Protein AF-A0A497H8N6-F1 (afdb_monomer_lite)

Foldseek 3Di:
DVCVVPNPVPPCVVVVVLVVVVVVVCVVVVHAPDPVRVVVVVVVSVCCQAFPDDPQGVCVVVVNDDPCPPRNVVSVVVD

Sequence (79 aa):
MACKKYGLEHNNNPIEGYNEDIKQRYKVMRGFKSFESADAFLDLRRITYNFVRGDVTRAMRAGISLELGWNRLEGLIKI

Structure (mmCIF, N/CA/C/O backbone):
data_AF-A0A497H8N6-F1
#
_entry.id   AF-A0A497H8N6-F1
#
loop_
_atom_site.group_PDB
_atom_site.id
_atom_site.type_symbol
_atom_site.label_atom_id
_atom_site.label_alt_id
_atom_site.label_comp_id
_atom_site.label_asym_id
_atom_site.label_entity_id
_atom_site.label_seq_id
_atom_site.pdbx_PDB_ins_code
_atom_site.Cartn_x
_atom_site.Cartn_y
_atom_site.Cartn_z
_atom_site.occupancy
_atom_site.B_iso_or_equiv
_atom_site.auth_seq_id
_atom_site.auth_comp_id
_atom_site.auth_asym_id
_atom_site.auth_atom_id
_atom_site.pdbx_PDB_model_num
ATOM 1 N N . MET A 1 1 ? 20.086 2.810 9.348 1.00 56.28 1 MET A N 1
ATOM 2 C CA . MET A 1 1 ? 19.462 1.791 8.473 1.00 56.28 1 MET A CA 1
ATOM 3 C C . MET A 1 1 ? 19.896 0.423 8.957 1.00 56.28 1 MET A C 1
ATOM 5 O O . MET A 1 1 ? 21.100 0.225 9.096 1.00 56.28 1 MET A O 1
ATOM 9 N N . ALA A 1 2 ? 18.956 -0.485 9.228 1.00 54.91 2 ALA A N 1
ATOM 10 C CA . ALA A 1 2 ? 19.245 -1.795 9.816 1.00 54.91 2 ALA A CA 1
ATOM 11 C C . ALA A 1 2 ? 20.257 -2.606 8.982 1.00 54.91 2 ALA A C 1
ATOM 13 O O . ALA A 1 2 ? 21.170 -3.190 9.557 1.00 54.91 2 ALA A O 1
ATOM 14 N N . CYS A 1 3 ? 20.223 -2.4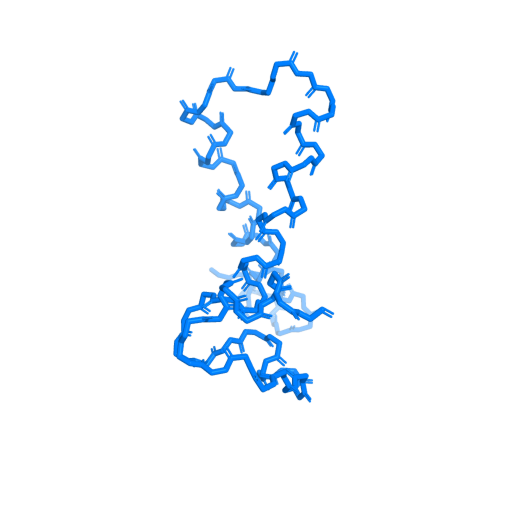99 7.643 1.00 54.56 3 CYS A N 1
ATOM 15 C CA . CYS A 1 3 ? 21.217 -3.127 6.750 1.00 54.56 3 CYS A CA 1
ATOM 16 C C . CYS A 1 3 ? 22.667 -2.755 7.056 1.00 54.56 3 CYS A C 1
ATOM 18 O O . CYS A 1 3 ? 23.554 -3.589 6.933 1.00 54.56 3 CYS A O 1
ATOM 20 N N . LYS A 1 4 ? 22.921 -1.484 7.410 1.00 61.81 4 LYS A N 1
ATOM 21 C CA . LYS A 1 4 ? 24.276 -0.999 7.715 1.00 61.81 4 LYS A CA 1
ATOM 22 C C . LYS A 1 4 ? 24.781 -1.525 9.060 1.00 61.81 4 LYS A C 1
ATOM 24 O O . LYS A 1 4 ? 25.980 -1.484 9.290 1.00 61.81 4 LYS A O 1
ATOM 29 N N . LYS A 1 5 ? 23.878 -1.961 9.946 1.00 63.66 5 LYS A N 1
ATOM 30 C CA . LYS A 1 5 ? 24.196 -2.380 11.317 1.00 63.66 5 LYS A CA 1
ATOM 31 C C . LYS A 1 5 ? 24.209 -3.904 11.494 1.00 63.66 5 LYS A C 1
ATOM 33 O O . LYS A 1 5 ? 25.020 -4.389 12.268 1.00 63.66 5 LYS A O 1
ATOM 38 N N . TYR A 1 6 ? 23.346 -4.637 10.787 1.00 67.25 6 TYR A N 1
ATOM 39 C CA . TYR A 1 6 ? 23.135 -6.081 10.985 1.00 67.25 6 TYR A CA 1
ATOM 40 C C . TYR A 1 6 ? 23.258 -6.916 9.695 1.00 67.25 6 TYR A C 1
ATOM 42 O O . TYR A 1 6 ? 22.908 -8.090 9.693 1.00 67.25 6 TYR A O 1
ATOM 50 N N . GLY A 1 7 ? 23.738 -6.330 8.591 1.00 64.19 7 GLY A N 1
ATOM 51 C CA . GLY A 1 7 ? 23.813 -7.009 7.294 1.00 64.19 7 GLY A CA 1
ATOM 52 C C . GLY A 1 7 ? 22.464 -7.094 6.566 1.00 64.19 7 GLY A C 1
ATOM 53 O O . GLY A 1 7 ? 21.429 -6.642 7.058 1.00 64.19 7 GLY A O 1
ATOM 54 N N . LEU A 1 8 ? 22.479 -7.622 5.337 1.00 67.62 8 LEU A N 1
ATOM 55 C CA . LEU A 1 8 ? 21.278 -7.750 4.496 1.00 67.62 8 LEU A CA 1
ATOM 56 C C . LEU A 1 8 ? 20.333 -8.869 4.960 1.00 67.62 8 LEU A C 1
ATOM 58 O O . LEU A 1 8 ? 19.142 -8.795 4.669 1.00 67.62 8 LEU A O 1
ATOM 62 N N . GLU A 1 9 ? 20.847 -9.850 5.704 1.00 67.19 9 GLU A N 1
ATOM 63 C CA . GLU A 1 9 ? 20.094 -11.000 6.225 1.00 67.19 9 GLU A CA 1
ATOM 64 C C . GLU A 1 9 ? 18.935 -10.580 7.144 1.00 67.19 9 GLU A C 1
ATOM 66 O O . GLU A 1 9 ? 17.862 -11.175 7.119 1.00 67.19 9 GLU A O 1
ATOM 71 N N . HIS A 1 10 ? 19.105 -9.481 7.886 1.00 70.50 10 HIS A N 1
ATOM 72 C CA . HIS A 1 10 ? 18.080 -8.910 8.764 1.00 70.50 10 HIS A CA 1
ATOM 73 C C . HIS A 1 10 ? 17.591 -7.537 8.281 1.00 70.50 10 HIS A C 1
ATOM 75 O O . HIS A 1 10 ? 17.271 -6.650 9.078 1.00 70.50 10 HIS A O 1
ATOM 81 N N . ASN A 1 11 ? 17.549 -7.317 6.962 1.00 76.69 11 ASN A N 1
ATOM 82 C CA . ASN A 1 11 ? 17.067 -6.058 6.403 1.00 76.69 11 ASN A CA 1
ATOM 83 C C . ASN A 1 11 ? 15.543 -5.900 6.553 1.00 76.69 11 ASN A C 1
ATOM 85 O O . ASN A 1 11 ? 14.775 -6.194 5.639 1.00 76.69 11 ASN A O 1
ATOM 89 N N . ASN A 1 12 ? 15.121 -5.331 7.680 1.00 84.25 12 ASN A N 1
ATOM 90 C CA . ASN A 1 12 ? 13.722 -5.009 7.945 1.00 84.25 12 ASN A CA 1
ATOM 91 C C . ASN A 1 12 ? 13.273 -3.654 7.361 1.00 84.25 12 ASN A C 1
ATOM 93 O O . ASN A 1 12 ? 12.104 -3.286 7.479 1.00 84.25 12 ASN A O 1
ATOM 97 N N . ASN A 1 13 ? 14.168 -2.900 6.704 1.00 84.50 13 ASN A N 1
ATOM 98 C CA . ASN A 1 13 ? 13.860 -1.549 6.219 1.00 84.50 13 ASN A CA 1
ATOM 99 C C . ASN A 1 13 ? 12.609 -1.493 5.309 1.00 84.50 13 ASN A C 1
ATOM 101 O O . ASN A 1 13 ? 11.863 -0.518 5.413 1.00 84.50 13 ASN A O 1
ATOM 105 N N . PRO A 1 14 ? 12.332 -2.472 4.413 1.00 83.88 14 PRO A N 1
ATOM 106 C CA . PRO A 1 14 ? 11.124 -2.431 3.588 1.00 83.88 14 PRO A CA 1
ATOM 107 C C . PRO A 1 14 ? 9.833 -2.495 4.412 1.00 83.88 14 PRO A C 1
ATOM 109 O O . PRO A 1 14 ? 8.875 -1.790 4.095 1.00 83.88 14 PRO A O 1
ATOM 112 N N . ILE A 1 15 ? 9.825 -3.313 5.467 1.00 86.06 15 ILE A N 1
ATOM 113 C CA . ILE A 1 15 ? 8.683 -3.494 6.368 1.00 86.06 15 ILE A CA 1
ATOM 114 C C . ILE A 1 15 ? 8.536 -2.265 7.265 1.00 86.06 15 ILE A C 1
ATOM 116 O O . ILE A 1 15 ? 7.436 -1.731 7.396 1.00 86.06 15 ILE A O 1
ATOM 120 N N . GLU A 1 16 ? 9.638 -1.762 7.826 1.00 90.31 16 GLU A N 1
ATOM 121 C CA . GLU A 1 16 ? 9.647 -0.527 8.618 1.00 90.31 16 GLU A CA 1
ATOM 122 C C . GLU A 1 16 ? 9.099 0.654 7.811 1.00 90.31 16 GLU A C 1
ATOM 124 O O . GLU A 1 16 ? 8.201 1.353 8.280 1.00 90.31 16 GLU A O 1
ATOM 129 N N . GLY A 1 17 ? 9.552 0.819 6.565 1.00 88.69 17 GLY A N 1
ATOM 130 C CA . GLY A 1 17 ? 9.075 1.879 5.682 1.00 88.69 17 GLY A CA 1
ATOM 131 C C . GLY A 1 17 ? 7.593 1.748 5.318 1.00 88.69 17 GLY A C 1
ATOM 132 O O . GLY A 1 17 ? 6.882 2.750 5.276 1.00 88.69 17 GLY A O 1
ATOM 133 N N . TYR A 1 18 ? 7.097 0.530 5.076 1.00 90.62 18 TYR A N 1
ATOM 134 C CA . TYR A 1 18 ? 5.664 0.301 4.850 1.00 90.62 18 TYR A CA 1
ATOM 135 C C . TYR A 1 18 ? 4.830 0.634 6.098 1.00 90.62 18 TYR A C 1
ATOM 137 O O . TYR A 1 18 ? 3.812 1.323 6.008 1.00 90.62 18 TYR A O 1
ATOM 145 N N . ASN A 1 19 ? 5.294 0.218 7.277 1.00 92.12 19 ASN A N 1
ATOM 146 C CA . ASN A 1 19 ? 4.611 0.478 8.540 1.00 92.12 19 ASN A CA 1
ATOM 147 C C . ASN A 1 19 ? 4.610 1.966 8.913 1.00 92.12 19 ASN A C 1
ATOM 149 O O . ASN A 1 19 ? 3.603 2.465 9.414 1.00 92.12 19 ASN A O 1
ATOM 153 N N . GLU A 1 20 ? 5.696 2.700 8.660 1.00 93.25 20 GLU A N 1
ATOM 154 C CA . GLU A 1 20 ? 5.712 4.156 8.841 1.00 93.25 20 GLU A CA 1
ATOM 155 C C . GLU A 1 20 ? 4.702 4.859 7.927 1.00 93.25 20 GLU A C 1
ATOM 157 O O . GLU A 1 20 ? 3.960 5.728 8.385 1.00 93.25 20 GLU A O 1
ATOM 162 N N . ASP A 1 21 ? 4.610 4.444 6.663 1.00 89.81 21 ASP A N 1
ATOM 163 C CA . ASP A 1 21 ? 3.674 4.996 5.676 1.00 89.81 21 ASP A CA 1
ATOM 164 C C . ASP A 1 21 ? 2.199 4.816 6.112 1.00 89.81 21 ASP A C 1
ATOM 166 O O . ASP A 1 21 ? 1.355 5.701 5.903 1.00 89.81 21 ASP A O 1
ATOM 170 N N . ILE A 1 22 ? 1.883 3.698 6.779 1.00 92.06 22 ILE A N 1
ATOM 171 C CA . ILE A 1 22 ? 0.581 3.457 7.423 1.00 92.06 22 ILE A CA 1
ATOM 172 C C . ILE A 1 22 ? 0.413 4.343 8.663 1.00 92.06 22 ILE A C 1
ATOM 174 O O . ILE A 1 22 ? -0.601 5.034 8.783 1.00 92.06 22 ILE A O 1
ATOM 178 N N . LYS A 1 23 ? 1.406 4.378 9.563 1.00 92.19 23 LYS A N 1
ATOM 179 C CA . LYS A 1 23 ? 1.360 5.166 10.810 1.00 92.19 23 LYS A CA 1
ATOM 180 C C . LYS A 1 23 ? 1.148 6.657 10.554 1.00 92.19 23 LYS A C 1
ATOM 182 O O . LYS A 1 23 ? 0.364 7.284 11.266 1.00 92.19 23 LYS A O 1
ATOM 187 N N . GLN A 1 24 ? 1.789 7.229 9.532 1.00 92.12 24 GLN A N 1
ATOM 188 C CA . GLN A 1 24 ? 1.588 8.636 9.167 1.00 92.12 24 GLN A CA 1
ATOM 189 C C . GLN A 1 24 ? 0.139 8.912 8.751 1.00 92.12 24 GLN A C 1
ATOM 191 O O . GLN A 1 24 ? -0.448 9.907 9.177 1.00 92.12 24 GLN A O 1
ATOM 196 N N . ARG A 1 25 ? -0.482 8.012 7.977 1.00 89.75 25 ARG A N 1
ATOM 197 C CA . ARG A 1 25 ? -1.896 8.160 7.601 1.00 89.75 25 ARG A CA 1
ATOM 198 C C . ARG A 1 25 ? -2.828 7.989 8.788 1.00 89.75 25 ARG A C 1
ATOM 200 O O . ARG A 1 25 ? -3.680 8.847 8.995 1.00 89.75 25 ARG A O 1
ATOM 207 N N . TYR A 1 26 ? -2.610 6.958 9.600 1.00 90.56 26 TYR A N 1
ATOM 208 C CA . TYR A 1 26 ? -3.349 6.743 10.842 1.00 90.56 26 TYR A CA 1
ATOM 209 C C . TYR A 1 26 ? -3.320 7.987 11.749 1.00 90.56 26 TYR A C 1
ATOM 211 O O . TYR A 1 26 ? -4.359 8.420 12.252 1.00 90.56 26 TYR A O 1
ATOM 219 N N . LYS A 1 27 ? -2.142 8.615 11.899 1.00 92.00 27 LYS A N 1
ATOM 220 C CA . LYS A 1 27 ? -1.953 9.844 12.682 1.00 92.00 27 LYS A CA 1
ATOM 221 C C . LYS A 1 27 ? -2.785 11.010 12.144 1.00 92.00 27 LYS A C 1
ATOM 223 O O . LYS A 1 27 ? -3.450 11.682 12.929 1.00 92.00 27 LYS A O 1
ATOM 228 N N . VAL A 1 28 ? -2.754 11.250 10.830 1.00 92.44 28 VAL A N 1
ATOM 229 C CA . VAL A 1 28 ? -3.508 12.344 10.187 1.00 92.44 28 VAL A CA 1
ATOM 230 C C . VAL A 1 28 ? -5.017 12.110 10.279 1.00 92.44 28 VAL A C 1
ATOM 232 O O . VAL A 1 28 ? -5.760 13.043 10.565 1.00 92.44 28 VAL A O 1
ATOM 235 N N . MET A 1 29 ? -5.465 10.868 10.101 1.00 90.94 29 MET A N 1
ATOM 236 C CA . MET A 1 29 ? -6.885 10.499 10.149 1.00 90.94 29 MET A CA 1
ATOM 237 C C . MET A 1 29 ? -7.466 10.480 11.569 1.00 90.94 29 MET A C 1
ATOM 239 O O . MET A 1 29 ? -8.684 10.463 11.719 1.00 90.94 29 MET A O 1
ATOM 243 N N . ARG A 1 30 ? -6.611 10.516 12.605 1.00 90.62 30 ARG A N 1
ATOM 244 C CA . ARG A 1 30 ? -6.999 10.390 14.022 1.00 90.62 30 ARG A CA 1
ATOM 245 C C . ARG A 1 30 ? -7.719 9.069 14.315 1.00 90.62 30 ARG A C 1
ATOM 247 O O . ARG A 1 30 ? -8.691 9.032 15.065 1.00 90.62 30 ARG A O 1
ATOM 254 N N . GLY A 1 31 ? -7.191 7.989 13.744 1.00 90.69 31 GLY A N 1
ATOM 255 C CA . GLY A 1 31 ? -7.732 6.642 13.894 1.00 90.69 31 GLY A CA 1
ATOM 256 C C . GLY A 1 31 ? -8.810 6.277 12.874 1.00 90.69 31 GLY A C 1
ATOM 257 O O . GLY A 1 31 ? -9.327 7.120 12.143 1.00 90.69 31 GLY A O 1
ATOM 258 N N . PHE A 1 32 ? -9.119 4.983 12.816 1.00 91.50 32 PHE A N 1
ATOM 259 C CA . PHE A 1 32 ? -10.209 4.439 12.008 1.00 91.50 32 PHE A CA 1
ATOM 260 C C . PHE A 1 32 ? -11.513 4.453 12.810 1.00 91.50 32 PHE A C 1
ATOM 262 O O . PHE A 1 32 ? -11.490 4.359 14.037 1.00 91.50 32 PHE A O 1
ATOM 269 N N . LYS A 1 33 ? -12.651 4.608 12.127 1.00 91.81 33 LYS A N 1
ATOM 270 C CA . LYS A 1 33 ? -13.971 4.705 12.778 1.00 91.81 33 LYS A CA 1
ATOM 271 C C . LYS A 1 33 ? -14.583 3.341 13.079 1.00 91.81 33 LYS A C 1
ATOM 273 O O . LYS A 1 33 ? -15.391 3.234 13.993 1.00 91.81 33 LYS A O 1
ATOM 278 N N . SER A 1 34 ? -14.178 2.324 12.330 1.00 95.50 34 SER A N 1
ATOM 279 C CA . SER A 1 34 ? -14.572 0.933 12.522 1.00 95.50 34 SER A CA 1
ATOM 280 C C . SER A 1 34 ? -13.489 -0.012 11.996 1.00 95.50 34 SER A C 1
ATOM 282 O O . SER A 1 34 ? -12.577 0.423 11.279 1.00 95.50 34 SER A O 1
ATOM 284 N N . PHE A 1 35 ? -13.597 -1.299 12.324 1.00 95.50 35 PHE A N 1
ATOM 285 C CA . PHE A 1 35 ? -12.695 -2.325 11.799 1.00 95.50 35 PHE A CA 1
ATOM 286 C C . PHE A 1 35 ? -12.793 -2.437 10.277 1.00 95.50 35 PHE A C 1
ATOM 288 O O . PHE A 1 35 ? -11.768 -2.463 9.607 1.00 95.50 35 PHE A O 1
ATOM 295 N N . GLU A 1 36 ? -14.002 -2.382 9.725 1.00 97.00 36 GLU A N 1
ATOM 296 C CA . GLU A 1 36 ? -14.262 -2.452 8.284 1.00 97.00 36 GLU A CA 1
ATOM 297 C C . GLU A 1 36 ? -13.594 -1.283 7.550 1.00 97.00 36 GLU A C 1
ATOM 299 O O . GLU A 1 36 ? -12.976 -1.461 6.503 1.00 97.00 36 GLU A O 1
ATOM 304 N N . SER A 1 37 ? -13.650 -0.077 8.129 1.00 92.81 37 SER A N 1
ATOM 305 C CA . SER A 1 37 ? -12.972 1.091 7.555 1.00 92.81 37 SER A CA 1
ATOM 306 C C . SER A 1 37 ? -11.444 0.964 7.584 1.00 92.81 37 SER A C 1
ATOM 308 O O . SER A 1 37 ? -10.767 1.470 6.688 1.00 92.81 37 SER A O 1
ATOM 310 N N . ALA A 1 38 ? -10.896 0.294 8.604 1.00 93.81 38 ALA A N 1
ATOM 311 C CA . ALA A 1 38 ? -9.466 0.035 8.706 1.00 93.81 38 ALA A CA 1
ATOM 312 C C . ALA A 1 38 ? -9.025 -1.009 7.676 1.00 93.81 38 ALA A C 1
ATOM 314 O O . ALA A 1 38 ? -8.030 -0.796 6.986 1.00 93.81 38 ALA A O 1
ATOM 315 N N . ASP A 1 39 ? -9.786 -2.093 7.554 1.00 96.25 39 ASP A N 1
ATOM 316 C CA . ASP A 1 39 ? -9.527 -3.195 6.632 1.00 96.25 39 ASP A CA 1
ATOM 317 C C . ASP A 1 39 ? -9.532 -2.710 5.177 1.00 96.25 39 ASP A C 1
ATOM 319 O O . ASP A 1 39 ? -8.505 -2.766 4.497 1.00 96.25 39 ASP A O 1
ATOM 323 N N . ALA A 1 40 ? -10.614 -2.041 4.759 1.00 94.75 40 ALA A N 1
ATOM 324 C CA . ALA A 1 40 ? -10.732 -1.467 3.419 1.00 94.75 40 ALA A CA 1
ATOM 325 C C . ALA A 1 40 ? -9.592 -0.484 3.092 1.00 94.75 40 ALA A C 1
ATOM 327 O O . ALA A 1 40 ? -9.061 -0.461 1.977 1.00 94.75 40 ALA A O 1
ATOM 328 N N . PHE A 1 41 ? -9.177 0.333 4.067 1.00 93.06 41 PHE A N 1
ATOM 329 C CA . PHE A 1 41 ? -8.064 1.262 3.883 1.00 93.06 41 PHE A CA 1
ATOM 330 C C . PHE A 1 41 ? -6.720 0.541 3.722 1.00 93.06 41 PHE A C 1
ATOM 332 O O . PHE A 1 41 ? -5.914 0.915 2.861 1.00 93.06 41 PHE A O 1
ATOM 339 N N . LEU A 1 42 ? -6.443 -0.456 4.565 1.00 94.44 42 LEU A N 1
ATOM 340 C CA . LEU A 1 42 ? -5.186 -1.201 4.541 1.00 94.44 42 LEU A CA 1
ATOM 341 C C . LEU A 1 42 ? -5.058 -2.030 3.261 1.00 94.44 42 LEU A C 1
ATOM 343 O O . LEU A 1 42 ? -3.969 -2.061 2.677 1.00 94.44 42 LEU A O 1
ATOM 347 N N . ASP A 1 43 ? -6.157 -2.603 2.777 1.00 95.19 43 ASP A N 1
ATOM 348 C CA . ASP A 1 43 ? -6.206 -3.331 1.511 1.00 95.19 43 ASP A CA 1
ATOM 349 C C . ASP A 1 43 ? -5.935 -2.420 0.317 1.00 95.19 43 ASP A C 1
ATOM 351 O O . ASP A 1 43 ? -4.998 -2.669 -0.453 1.00 95.19 43 ASP A O 1
ATOM 355 N N . LEU A 1 44 ? -6.645 -1.292 0.209 1.00 93.75 44 LEU A N 1
ATOM 356 C CA . LEU A 1 44 ? -6.387 -0.321 -0.856 1.00 93.75 44 LEU A CA 1
ATOM 357 C C . LEU A 1 44 ? -4.939 0.186 -0.811 1.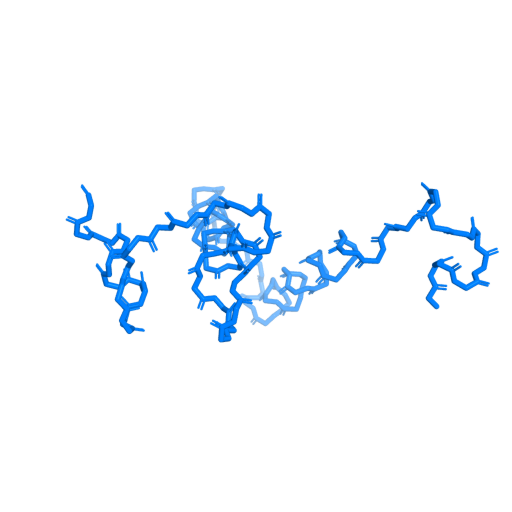00 93.75 44 LEU A C 1
ATOM 359 O O . LEU A 1 44 ? -4.286 0.342 -1.850 1.00 93.75 44 LEU A O 1
ATOM 363 N N . ARG A 1 45 ? -4.399 0.427 0.391 1.00 92.81 45 ARG A N 1
ATOM 364 C CA . ARG A 1 45 ? -3.008 0.858 0.549 1.00 92.81 45 ARG A CA 1
ATOM 365 C C . ARG A 1 45 ? -2.038 -0.217 0.082 1.00 92.81 45 ARG A C 1
ATOM 367 O O . ARG A 1 45 ? -1.061 0.127 -0.582 1.00 92.81 45 ARG A O 1
ATOM 374 N N . ARG A 1 46 ? -2.285 -1.490 0.400 1.00 93.75 46 ARG A N 1
ATOM 375 C CA . ARG A 1 46 ? -1.463 -2.623 -0.049 1.00 93.75 46 ARG A CA 1
ATOM 376 C C . ARG A 1 46 ? -1.465 -2.741 -1.571 1.00 93.75 46 ARG A C 1
ATOM 378 O O . ARG A 1 46 ? -0.391 -2.888 -2.155 1.00 93.75 46 ARG A O 1
ATOM 385 N N . ILE A 1 47 ? -2.627 -2.606 -2.209 1.00 94.31 47 ILE A N 1
ATOM 386 C CA . ILE A 1 47 ? -2.758 -2.622 -3.672 1.00 94.31 47 ILE A CA 1
ATOM 387 C C . ILE A 1 47 ? -1.981 -1.450 -4.280 1.00 94.31 47 ILE A C 1
ATOM 389 O O . ILE A 1 47 ? -1.083 -1.642 -5.101 1.00 94.31 47 ILE A O 1
ATOM 393 N N . THR A 1 48 ? -2.246 -0.232 -3.807 1.00 93.50 48 THR A N 1
ATOM 394 C CA . THR A 1 48 ? -1.612 0.989 -4.328 1.00 93.50 48 THR A CA 1
ATOM 395 C C . THR A 1 48 ? -0.089 0.941 -4.18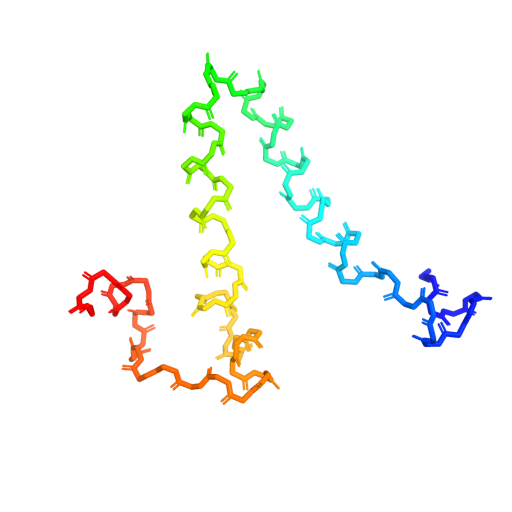4 1.00 93.50 48 THR A C 1
ATOM 397 O O . THR A 1 48 ? 0.649 1.300 -5.103 1.00 93.50 48 THR A O 1
ATOM 400 N N . TYR A 1 49 ? 0.401 0.475 -3.034 1.00 92.38 49 TYR A N 1
ATOM 401 C CA . TYR A 1 49 ? 1.827 0.393 -2.734 1.00 92.38 49 TYR A CA 1
ATOM 402 C C . TYR A 1 49 ? 2.576 -0.600 -3.628 1.00 92.38 49 TYR A C 1
ATOM 404 O O . TYR A 1 49 ? 3.724 -0.340 -3.992 1.00 92.38 49 TYR A O 1
ATOM 412 N N . ASN A 1 50 ? 1.938 -1.718 -3.982 1.00 92.31 50 ASN A N 1
ATOM 413 C CA . ASN A 1 50 ? 2.573 -2.766 -4.776 1.00 92.31 50 ASN A CA 1
ATOM 414 C C . ASN A 1 50 ? 2.417 -2.563 -6.285 1.00 92.31 50 ASN A C 1
ATOM 416 O O . ASN A 1 50 ? 3.375 -2.829 -7.010 1.00 92.31 50 ASN A O 1
ATOM 420 N N . PHE A 1 51 ? 1.261 -2.072 -6.743 1.00 94.25 51 PHE A N 1
ATOM 421 C CA . PHE A 1 51 ? 0.871 -2.103 -8.158 1.00 94.25 51 PHE A CA 1
ATOM 422 C C . PHE A 1 51 ? 0.689 -0.732 -8.815 1.00 94.25 51 PHE A C 1
ATOM 424 O O . PHE A 1 51 ? 0.644 -0.662 -10.039 1.00 94.25 51 PHE A O 1
ATOM 431 N N . VAL A 1 52 ? 0.603 0.359 -8.049 1.00 93.81 52 VAL A N 1
ATOM 432 C CA . VAL A 1 52 ? 0.325 1.698 -8.610 1.00 93.81 52 VAL A CA 1
ATOM 433 C C . VAL A 1 52 ? 1.507 2.649 -8.431 1.00 93.81 52 VAL A C 1
ATOM 435 O O . VAL A 1 52 ? 1.867 3.371 -9.357 1.00 93.81 52 VAL A O 1
ATOM 438 N N . ARG A 1 53 ? 2.128 2.660 -7.247 1.00 90.06 53 ARG A N 1
ATOM 439 C CA . ARG A 1 53 ? 3.127 3.665 -6.857 1.00 90.06 53 ARG A CA 1
ATOM 440 C C . ARG A 1 53 ? 4.470 3.497 -7.589 1.00 90.06 53 ARG A C 1
ATOM 442 O O . ARG A 1 53 ? 5.119 2.460 -7.461 1.00 90.06 53 ARG A O 1
ATOM 449 N N . GLY A 1 54 ? 4.935 4.586 -8.210 1.00 89.44 54 GLY A N 1
ATOM 450 C CA . GLY A 1 54 ? 6.253 4.714 -8.851 1.00 89.44 54 GLY A CA 1
ATOM 451 C C . GLY A 1 54 ? 6.275 4.274 -10.318 1.00 89.44 54 GLY A C 1
ATOM 452 O O . GLY A 1 54 ? 5.372 3.579 -10.774 1.00 89.44 54 GLY A O 1
ATOM 453 N N . ASP A 1 55 ? 7.315 4.661 -11.059 1.00 87.38 55 ASP A N 1
ATOM 454 C CA . ASP A 1 55 ? 7.436 4.318 -12.486 1.00 87.38 55 ASP A CA 1
ATOM 455 C C . ASP A 1 55 ? 7.616 2.812 -12.693 1.00 87.38 55 ASP A C 1
ATOM 457 O O . ASP A 1 55 ? 6.942 2.215 -13.528 1.00 87.38 55 ASP A O 1
ATOM 461 N N . VAL A 1 56 ? 8.455 2.184 -11.863 1.00 89.94 56 VAL A N 1
ATOM 462 C CA . VAL A 1 56 ? 8.587 0.725 -11.758 1.00 89.94 56 VAL A CA 1
ATOM 463 C C . VAL A 1 56 ? 8.045 0.293 -10.404 1.00 89.94 56 VAL A C 1
ATOM 465 O O . VAL A 1 56 ? 8.640 0.585 -9.359 1.00 89.94 56 VAL A O 1
ATOM 468 N N . THR A 1 57 ? 6.914 -0.404 -10.426 1.00 92.12 57 THR A N 1
ATOM 469 C CA . THR A 1 57 ? 6.204 -0.809 -9.212 1.00 92.12 57 THR A CA 1
ATOM 470 C C . THR A 1 57 ? 6.934 -1.950 -8.502 1.00 92.12 57 THR A C 1
ATOM 472 O O . THR A 1 57 ? 7.815 -2.613 -9.059 1.00 92.12 57 THR A O 1
ATOM 475 N N . ARG A 1 58 ? 6.590 -2.197 -7.236 1.00 91.75 58 ARG A N 1
ATOM 476 C CA . ARG A 1 58 ? 7.200 -3.296 -6.467 1.00 91.75 58 ARG A CA 1
ATOM 477 C C . ARG A 1 58 ? 6.825 -4.655 -7.038 1.00 91.75 58 ARG A C 1
ATOM 479 O O . ARG A 1 58 ? 7.685 -5.525 -7.101 1.00 91.75 58 ARG A O 1
ATOM 486 N N . ALA A 1 59 ? 5.583 -4.796 -7.496 1.00 93.00 59 ALA A N 1
ATOM 487 C CA . ALA A 1 59 ? 5.125 -5.979 -8.207 1.00 93.00 59 ALA A CA 1
ATOM 488 C C . ALA A 1 59 ? 5.978 -6.234 -9.459 1.00 93.00 59 ALA A C 1
ATOM 490 O O . ALA A 1 59 ? 6.515 -7.327 -9.609 1.00 93.00 59 ALA A O 1
ATOM 491 N N . MET A 1 60 ? 6.230 -5.202 -10.274 1.00 92.75 60 MET A N 1
ATOM 492 C CA . MET A 1 60 ? 7.086 -5.328 -11.461 1.00 92.75 60 MET A CA 1
ATOM 493 C C . MET A 1 60 ? 8.517 -5.743 -11.101 1.00 92.75 60 MET A C 1
ATOM 495 O O . MET A 1 60 ? 9.081 -6.624 -11.741 1.00 92.75 60 MET A O 1
ATOM 499 N N . ARG A 1 61 ? 9.100 -5.161 -10.043 1.00 91.62 61 ARG A N 1
ATOM 500 C CA . ARG A 1 61 ? 10.437 -5.555 -9.549 1.00 91.62 61 ARG A CA 1
ATOM 501 C C . ARG A 1 61 ? 10.496 -7.010 -9.086 1.00 91.62 61 ARG A C 1
ATOM 503 O O . ARG A 1 61 ? 11.557 -7.616 -9.161 1.00 91.62 61 ARG A O 1
ATOM 510 N N . ALA A 1 62 ? 9.380 -7.546 -8.602 1.00 91.88 62 ALA A N 1
ATOM 511 C CA . ALA A 1 62 ? 9.241 -8.942 -8.207 1.00 91.88 62 ALA A CA 1
ATOM 512 C C . ALA A 1 62 ? 8.888 -9.875 -9.385 1.00 91.88 62 ALA A C 1
ATOM 514 O O . ALA A 1 62 ? 8.646 -11.056 -9.162 1.00 91.88 62 ALA A O 1
ATOM 515 N N . GLY A 1 63 ? 8.836 -9.367 -10.622 1.00 94.00 63 GLY A N 1
ATOM 516 C CA . GLY A 1 63 ? 8.478 -10.146 -11.811 1.00 94.00 63 GLY A CA 1
ATOM 517 C C . GLY A 1 63 ? 6.971 -10.314 -12.036 1.00 94.00 63 GLY A C 1
ATOM 518 O O . GLY A 1 63 ? 6.568 -11.038 -12.940 1.00 94.00 63 GLY A O 1
ATOM 519 N N . ILE A 1 64 ? 6.126 -9.637 -11.254 1.00 92.12 64 ILE A N 1
ATOM 520 C CA . ILE A 1 64 ? 4.669 -9.630 -11.426 1.00 92.12 64 ILE A CA 1
ATOM 521 C C . ILE A 1 64 ? 4.312 -8.449 -12.333 1.00 92.12 64 ILE A C 1
ATOM 523 O O . ILE A 1 64 ? 4.183 -7.309 -11.877 1.00 92.12 64 ILE A O 1
ATOM 527 N N . SER A 1 65 ? 4.183 -8.720 -13.632 1.00 85.25 65 SER A N 1
ATOM 528 C CA . SER A 1 65 ? 3.805 -7.717 -14.629 1.00 85.25 65 SER A CA 1
ATOM 529 C C . SER A 1 65 ? 2.318 -7.820 -14.946 1.00 85.25 65 SER A C 1
ATOM 531 O O . SER A 1 65 ? 1.882 -8.768 -15.591 1.00 85.25 65 SER A O 1
ATOM 533 N N . LEU A 1 66 ? 1.545 -6.837 -14.488 1.00 84.88 66 LEU A N 1
ATOM 534 C CA . LEU A 1 66 ? 0.167 -6.633 -14.924 1.00 84.88 66 LEU A CA 1
ATOM 535 C C . LEU A 1 66 ? 0.177 -5.566 -16.028 1.00 84.88 66 LEU A C 1
ATOM 537 O O . LEU A 1 66 ? 0.768 -4.499 -15.841 1.00 84.88 66 LEU A O 1
ATOM 541 N N . GLU A 1 67 ? -0.474 -5.827 -17.162 1.00 87.69 67 GLU A N 1
ATOM 542 C CA . GLU A 1 67 ? -0.586 -4.889 -18.294 1.00 87.69 67 GLU A CA 1
ATOM 543 C C . GLU A 1 67 ? -1.597 -3.761 -18.002 1.00 87.69 67 GLU A C 1
ATOM 545 O O . GLU A 1 67 ? -2.570 -3.547 -18.714 1.00 87.69 67 GLU A O 1
ATOM 550 N N . LEU A 1 68 ? -1.379 -3.017 -16.914 1.00 88.81 68 LEU A N 1
ATOM 551 C CA . LEU A 1 68 ? -2.328 -2.025 -16.385 1.00 88.81 68 LEU A CA 1
ATOM 552 C C . LEU A 1 68 ? -2.336 -0.690 -17.150 1.00 88.81 68 LEU A C 1
ATOM 554 O O . LEU A 1 68 ? -3.051 0.236 -16.770 1.00 88.81 68 LEU A O 1
ATOM 558 N N . GLY A 1 69 ? -1.507 -0.556 -18.188 1.00 86.69 69 GLY A N 1
ATOM 559 C CA . GLY A 1 69 ? -1.329 0.691 -18.927 1.00 86.69 69 GLY A CA 1
ATOM 560 C C . GLY A 1 69 ? -0.764 1.835 -18.074 1.00 86.69 69 GLY A C 1
ATOM 561 O O . GLY A 1 69 ? -0.094 1.627 -17.058 1.00 86.69 69 GLY A O 1
ATOM 562 N N . TRP A 1 70 ? -1.012 3.069 -18.520 1.00 86.94 70 TRP A N 1
ATOM 563 C CA . TRP A 1 70 ? -0.496 4.281 -17.873 1.00 86.94 70 TRP A CA 1
ATOM 56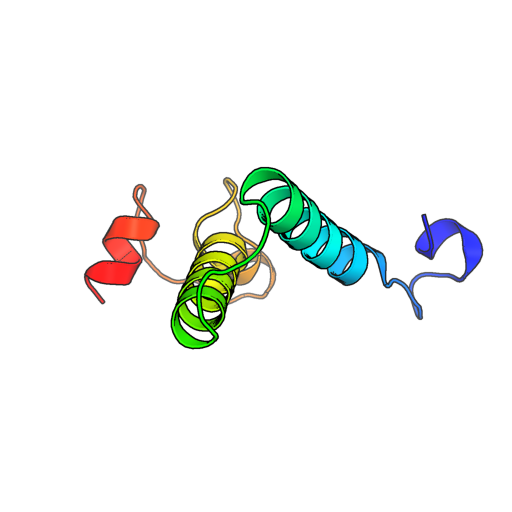4 C C . TRP A 1 70 ? -1.259 4.611 -16.581 1.00 86.94 70 TRP A C 1
ATOM 566 O O . TRP A 1 70 ? -0.652 4.885 -15.544 1.00 86.94 70 TRP A O 1
ATOM 576 N N . ASN A 1 71 ? -2.593 4.508 -16.609 1.00 92.19 71 ASN A N 1
ATOM 577 C CA . ASN A 1 71 ? -3.431 4.670 -15.424 1.00 92.19 71 ASN A CA 1
ATOM 578 C C . ASN A 1 71 ? -3.617 3.331 -14.703 1.00 92.19 71 ASN A C 1
ATOM 580 O O . ASN A 1 71 ? -4.633 2.653 -14.846 1.00 92.19 71 ASN A O 1
ATOM 584 N N . ARG A 1 72 ? -2.622 2.960 -13.896 1.00 92.94 72 ARG A N 1
ATOM 585 C CA . ARG A 1 72 ? -2.596 1.638 -13.258 1.00 92.94 72 ARG A CA 1
ATOM 586 C C . ARG A 1 72 ? -3.758 1.375 -12.306 1.00 92.94 72 ARG A C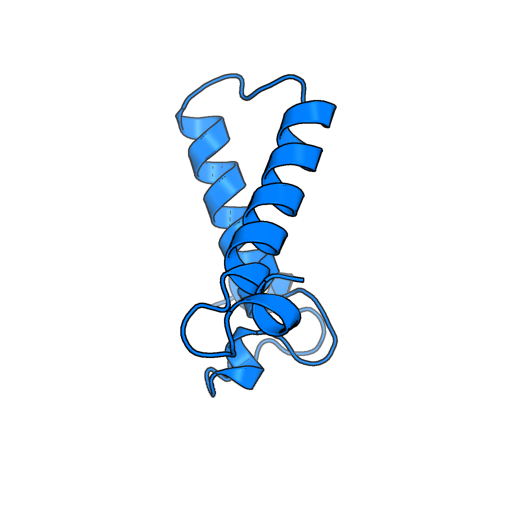 1
ATOM 588 O O . ARG A 1 72 ? -4.181 0.233 -12.180 1.00 92.94 72 ARG A O 1
ATOM 595 N N . LEU A 1 73 ? -4.261 2.410 -11.629 1.00 93.19 73 LEU A N 1
ATOM 596 C CA . LEU A 1 73 ? -5.391 2.252 -10.713 1.00 93.19 73 LEU A CA 1
ATOM 597 C C . LEU A 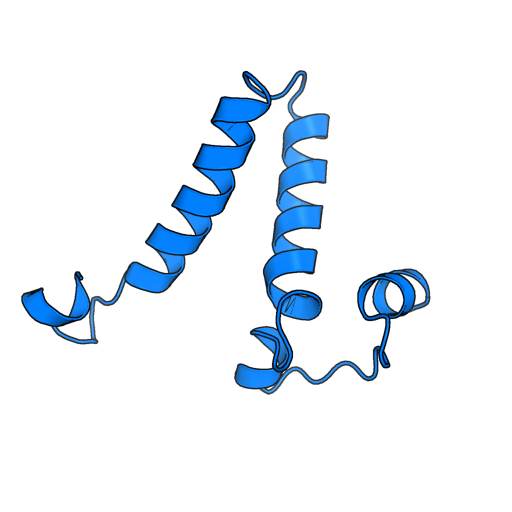1 73 ? -6.677 1.938 -11.480 1.00 93.19 73 LEU A C 1
ATOM 599 O O . LEU A 1 73 ? -7.415 1.041 -11.094 1.00 93.19 73 LEU A O 1
ATOM 603 N N . GLU A 1 74 ? -6.918 2.642 -12.583 1.00 94.69 74 GLU A N 1
ATOM 604 C CA . GLU A 1 74 ? -8.043 2.348 -13.470 1.00 94.69 74 GLU A CA 1
ATOM 605 C C . GLU A 1 74 ? -7.909 0.962 -14.105 1.00 94.69 74 GLU A C 1
ATOM 607 O O . GLU A 1 74 ? -8.889 0.224 -14.150 1.00 94.69 74 GLU A O 1
ATOM 612 N N . GLY A 1 75 ? -6.699 0.581 -14.526 1.00 94.50 75 GLY A N 1
ATOM 613 C CA . GLY A 1 75 ? -6.417 -0.763 -15.025 1.00 94.50 75 GLY A CA 1
ATOM 614 C C . GLY A 1 75 ? -6.803 -1.847 -14.017 1.00 94.50 75 GLY A C 1
ATOM 615 O O . GLY A 1 75 ? -7.473 -2.800 -14.385 1.00 94.50 75 GLY A O 1
ATOM 616 N N . LEU A 1 76 ? -6.466 -1.667 -12.735 1.00 93.19 76 LEU A N 1
ATOM 617 C CA . LEU A 1 76 ? -6.816 -2.622 -11.674 1.00 93.19 76 LEU A CA 1
ATOM 618 C C . LEU A 1 76 ? -8.322 -2.744 -11.425 1.00 93.19 76 LEU A C 1
ATOM 620 O O . LEU A 1 76 ? -8.771 -3.806 -11.021 1.00 93.19 76 LEU A O 1
ATOM 624 N N . ILE A 1 77 ? -9.090 -1.673 -11.633 1.00 93.25 77 ILE A N 1
ATOM 625 C CA . ILE A 1 77 ? -10.552 -1.682 -11.458 1.00 93.25 77 ILE A CA 1
ATOM 626 C C . ILE A 1 77 ? -11.249 -2.391 -12.629 1.00 93.25 77 ILE A C 1
ATOM 628 O O . ILE A 1 77 ? -12.361 -2.887 -12.476 1.00 93.25 77 ILE A O 1
ATOM 632 N N . LYS A 1 78 ? -10.619 -2.394 -13.808 1.00 92.25 78 LYS A N 1
ATOM 633 C CA . LYS A 1 78 ? -11.179 -2.935 -15.054 1.00 92.25 78 LYS A CA 1
ATOM 634 C C . LYS A 1 78 ? -10.836 -4.406 -15.313 1.00 92.25 78 LYS A C 1
ATOM 636 O O . LYS A 1 78 ? -11.360 -4.953 -16.281 1.00 92.25 78 LYS A O 1
ATOM 641 N N . ILE A 1 79 ? -9.947 -4.996 -14.514 1.00 85.12 79 ILE A N 1
ATOM 642 C CA . ILE A 1 79 ? -9.643 -6.437 -14.532 1.00 85.12 79 ILE A CA 1
ATOM 643 C C . ILE A 1 79 ? -10.763 -7.186 -13.817 1.00 85.12 79 ILE A C 1
ATOM 645 O O . ILE A 1 79 ? -11.219 -8.201 -14.384 1.00 85.12 79 ILE A O 1
#

Radius of gyration: 15.27 Å; chains: 1; bounding box: 39×23×33 Å

pLDDT: mean 87.62, std 10.19, range [54.56, 97.0]

Secondary structure (DSSP, 8-state):
-HHHHH-STT--HHHHHHHHHHHHHHHHHTS-SSHHHHHHHHHHHHHIIIIISSSS-HHHHTT------SSHHHHHHH-